Protein AF-A0A6P3HD53-F1 (afdb_monomer)

Mean predicted aligned error: 18.03 Å

Foldseek 3Di:
DDDDPPPVVVVVVVVVVPPDPDDDPDVPVVVVVVVVVVVVVVVVPPDDDDDDDDDDDDDDPPPPPVPPPPVNVVVVVVVVVVVVVVVPDDDDDDDDPVRVVVVVVVVVVVVVCVVVVVWAPQQWDDDPPDIHGDAQKGKDDDPSCVVPDPPPIDIDPGPNGHHD

Nearest PDB structures (foldseek):
  7wl0-assembly2_C  TM=9.526E-01  e=1.539E-10  Homo sapiens

Organism: Bison bison bison (NCBI:txid43346)

Structure (mmCIF, N/CA/C/O backbone):
data_AF-A0A6P3HD53-F1
#
_entry.id   AF-A0A6P3HD53-F1
#
loop_
_atom_site.group_PDB
_atom_site.id
_atom_site.type_symbol
_atom_site.label_atom_id
_atom_site.label_alt_id
_atom_site.label_comp_id
_atom_site.label_asym_id
_atom_site.label_entity_id
_atom_site.label_seq_id
_atom_site.pdbx_PDB_ins_code
_atom_site.Cartn_x
_atom_site.Cartn_y
_atom_site.Cartn_z
_atom_site.occupancy
_atom_site.B_iso_or_equiv
_atom_site.auth_seq_id
_atom_site.auth_comp_id
_atom_site.auth_asym_id
_atom_site.auth_atom_id
_atom_site.pdbx_PDB_model_num
ATOM 1 N N . MET A 1 1 ? 30.238 13.628 35.961 1.00 36.56 1 MET A N 1
ATOM 2 C CA . MET A 1 1 ? 29.763 13.426 34.576 1.00 36.56 1 MET A CA 1
ATOM 3 C C . MET A 1 1 ? 29.303 11.974 34.478 1.00 36.56 1 MET A C 1
ATOM 5 O O . MET A 1 1 ? 30.136 11.098 34.309 1.00 36.56 1 MET A O 1
ATOM 9 N N . ALA A 1 2 ? 28.030 11.692 34.765 1.00 39.22 2 ALA A N 1
ATOM 10 C CA . ALA A 1 2 ? 27.522 10.324 34.897 1.00 39.22 2 ALA A CA 1
ATOM 11 C C . ALA A 1 2 ? 26.128 10.216 34.267 1.00 39.22 2 ALA A C 1
ATOM 13 O O . ALA A 1 2 ? 25.206 10.880 34.726 1.00 39.22 2 ALA A O 1
ATOM 14 N N . ALA A 1 3 ? 26.002 9.394 33.223 1.00 45.78 3 ALA A N 1
ATOM 15 C CA . ALA A 1 3 ? 24.740 8.866 32.699 1.00 45.78 3 ALA A CA 1
ATOM 16 C C . ALA A 1 3 ? 25.056 7.692 31.752 1.00 45.78 3 ALA A C 1
ATOM 18 O O . ALA A 1 3 ? 25.033 7.836 30.535 1.00 45.78 3 ALA A O 1
ATOM 19 N N . ALA A 1 4 ? 25.432 6.538 32.311 1.00 49.00 4 ALA A N 1
ATOM 20 C C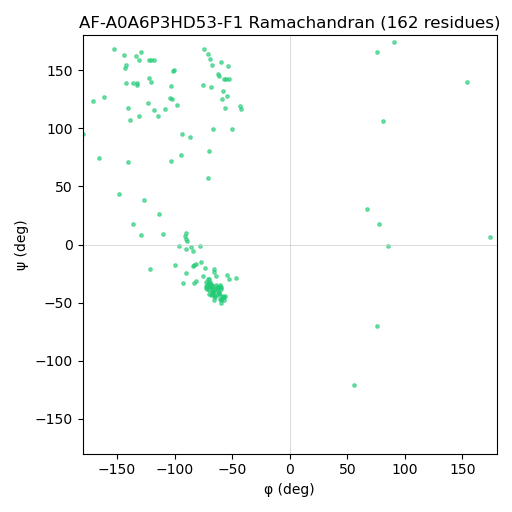A . ALA A 1 4 ? 25.711 5.324 31.533 1.00 49.00 4 ALA A CA 1
ATOM 21 C C . ALA A 1 4 ? 25.102 4.045 32.144 1.00 49.00 4 ALA A C 1
ATOM 23 O O . ALA A 1 4 ? 25.519 2.951 31.783 1.00 49.00 4 ALA A O 1
ATOM 24 N N . SER A 1 5 ? 24.122 4.145 33.056 1.00 48.72 5 SER A N 1
ATOM 25 C CA . SER A 1 5 ? 23.564 2.967 33.755 1.00 48.72 5 SER A CA 1
ATOM 26 C C . SER A 1 5 ? 22.123 2.587 33.377 1.00 48.72 5 SER A C 1
ATOM 28 O O . SER A 1 5 ? 21.543 1.741 34.044 1.00 48.72 5 SER A O 1
ATOM 30 N N . GLY A 1 6 ? 21.521 3.191 32.343 1.00 50.62 6 GLY A N 1
ATOM 31 C CA . GLY A 1 6 ? 20.103 2.958 32.000 1.00 50.62 6 GLY A CA 1
ATOM 32 C C . GLY A 1 6 ? 19.835 1.975 30.850 1.00 50.62 6 GLY A C 1
ATOM 33 O O . GLY A 1 6 ? 18.718 1.493 30.701 1.00 50.62 6 GLY A O 1
ATOM 34 N N . TYR A 1 7 ? 20.830 1.675 30.008 1.00 51.19 7 TYR A N 1
ATOM 35 C CA . TYR A 1 7 ? 20.594 0.919 28.765 1.00 51.19 7 TYR A CA 1
ATOM 36 C C . TYR A 1 7 ? 20.713 -0.605 28.933 1.00 51.19 7 TYR A C 1
ATOM 38 O O . TYR A 1 7 ? 20.123 -1.371 28.172 1.00 51.19 7 TYR A O 1
ATOM 46 N N . THR A 1 8 ? 21.457 -1.068 29.939 1.00 56.09 8 THR A N 1
ATOM 47 C CA . THR A 1 8 ? 21.619 -2.500 30.238 1.00 56.09 8 THR A CA 1
ATOM 48 C C . THR A 1 8 ? 20.323 -3.123 30.756 1.00 56.09 8 THR A C 1
ATOM 50 O O . THR A 1 8 ? 19.980 -4.230 30.350 1.00 56.09 8 THR A O 1
ATOM 53 N N . ASP A 1 9 ? 19.559 -2.375 31.550 1.00 64.44 9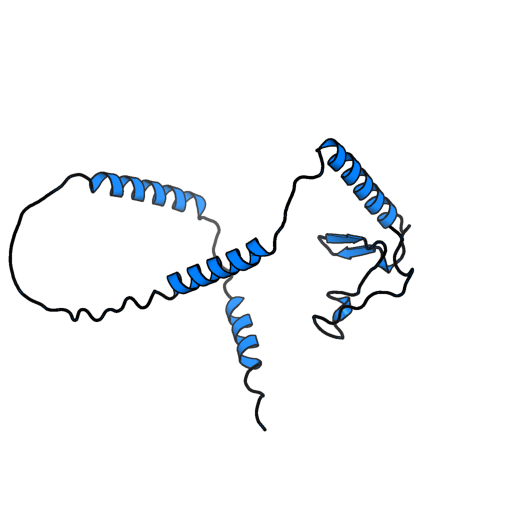 ASP A N 1
ATOM 54 C CA . ASP A 1 9 ? 18.327 -2.836 32.199 1.00 64.44 9 ASP A CA 1
ATOM 55 C C . ASP A 1 9 ? 17.198 -3.110 31.182 1.00 64.44 9 ASP A C 1
ATOM 57 O O . ASP A 1 9 ? 16.527 -4.142 31.207 1.00 64.44 9 ASP A O 1
ATOM 61 N N . LEU A 1 10 ? 17.072 -2.255 30.159 1.00 62.03 10 LEU A N 1
ATOM 62 C CA . LEU A 1 10 ? 16.118 -2.459 29.059 1.00 62.03 10 LEU A CA 1
ATOM 63 C C . LEU A 1 10 ? 16.429 -3.713 28.229 1.00 62.03 10 LEU A C 1
ATOM 65 O O . LEU A 1 10 ? 15.515 -4.401 27.767 1.00 62.03 10 LEU A O 1
ATOM 69 N N . ARG A 1 11 ? 17.716 -4.036 28.048 1.00 67.69 11 ARG A N 1
ATOM 70 C CA . ARG A 1 11 ? 18.146 -5.221 27.294 1.00 67.69 11 ARG A CA 1
ATOM 71 C C . ARG A 1 11 ? 17.874 -6.514 28.060 1.00 67.69 11 ARG A C 1
ATOM 73 O O . ARG A 1 11 ? 17.492 -7.508 27.441 1.00 67.69 11 ARG A O 1
ATOM 80 N N . GLU A 1 12 ? 18.060 -6.511 2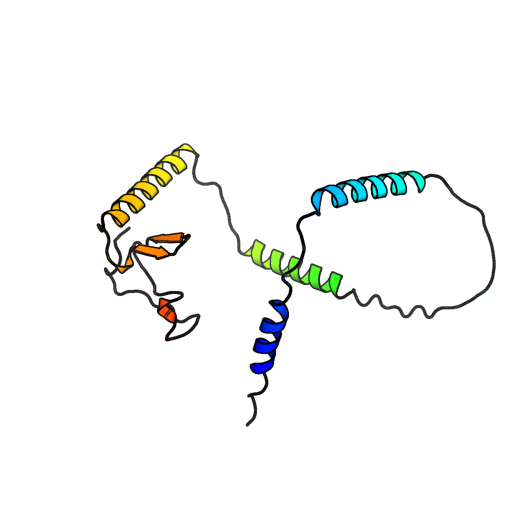9.377 1.00 60.44 12 GLU A N 1
ATOM 81 C CA . GLU A 1 12 ? 17.739 -7.665 30.224 1.00 60.44 12 GLU A CA 1
ATOM 82 C C . GLU A 1 12 ? 16.228 -7.878 30.343 1.00 60.44 12 GLU A C 1
ATOM 84 O O . GLU A 1 12 ? 15.757 -9.010 30.210 1.00 60.44 12 GLU A O 1
ATOM 89 N N . LYS A 1 13 ? 15.456 -6.791 30.451 1.00 67.31 13 LYS A N 1
ATOM 90 C CA . LYS A 1 13 ? 13.990 -6.832 30.487 1.00 67.31 13 LYS A CA 1
ATOM 91 C C . LYS A 1 13 ? 13.371 -7.395 29.203 1.00 67.31 13 LYS A C 1
ATOM 93 O O . LYS A 1 13 ? 12.408 -8.149 29.276 1.00 67.31 13 LYS A O 1
ATOM 98 N N . LEU A 1 14 ? 13.943 -7.111 28.028 1.00 63.44 14 LEU A N 1
ATOM 99 C CA . LEU A 1 14 ? 13.480 -7.726 26.775 1.00 63.44 14 LEU A CA 1
ATOM 100 C C . LEU A 1 14 ? 13.797 -9.228 26.693 1.00 63.44 14 LEU A C 1
ATOM 102 O O . LEU A 1 14 ? 13.025 -9.990 26.116 1.00 63.44 14 LEU A O 1
ATOM 106 N N . LYS A 1 15 ? 14.926 -9.663 27.266 1.00 65.06 15 LYS A N 1
ATOM 107 C CA . LYS A 1 15 ? 15.348 -11.072 27.269 1.00 65.06 15 LYS A CA 1
ATOM 108 C C . LYS A 1 15 ? 14.511 -11.941 28.206 1.00 65.06 15 LYS A C 1
ATOM 110 O O . LYS A 1 15 ? 14.302 -13.113 27.909 1.00 65.06 15 LYS A O 1
ATOM 115 N N . SER A 1 16 ? 14.028 -11.392 29.321 1.00 60.75 16 SER A N 1
ATOM 116 C CA . SER A 1 16 ? 13.179 -12.137 30.262 1.00 60.75 16 SER A CA 1
ATOM 117 C C . SER A 1 16 ? 11.755 -12.357 29.738 1.00 60.75 16 SER A C 1
ATOM 119 O O . SER A 1 16 ? 11.080 -13.287 30.174 1.00 60.75 16 SER A O 1
ATOM 121 N N . MET A 1 17 ? 11.311 -11.557 28.763 1.00 55.78 17 MET A N 1
ATOM 122 C CA . MET A 1 17 ? 9.974 -11.661 28.171 1.00 55.78 17 MET A CA 1
ATOM 123 C C . MET A 1 17 ? 9.851 -12.720 27.067 1.00 55.78 17 MET A C 1
ATOM 125 O O . MET A 1 17 ? 8.735 -13.122 26.751 1.00 55.78 17 MET A O 1
ATOM 129 N N . THR A 1 18 ? 10.956 -13.199 26.487 1.00 55.41 18 THR A N 1
ATOM 130 C CA . THR A 1 18 ? 10.927 -14.150 25.359 1.00 55.41 18 THR A CA 1
ATOM 131 C C . THR A 1 18 ? 11.082 -15.616 25.762 1.00 55.41 18 THR A C 1
ATOM 133 O O . THR A 1 18 ? 10.998 -16.486 24.903 1.00 55.41 18 THR A O 1
ATOM 136 N N . SER A 1 19 ? 11.259 -15.928 27.050 1.00 49.16 19 SER A N 1
ATOM 137 C CA . SER A 1 19 ? 11.347 -17.314 27.530 1.00 49.16 19 SER A CA 1
ATOM 138 C C . SER A 1 19 ? 10.043 -17.742 28.199 1.00 49.16 19 SER A C 1
ATOM 140 O O . SER A 1 19 ? 9.942 -17.844 29.422 1.00 49.16 19 SER A O 1
ATOM 142 N N . ARG A 1 20 ? 8.994 -17.943 27.397 1.00 49.34 20 ARG A N 1
ATOM 143 C CA . ARG A 1 20 ? 7.761 -18.588 27.871 1.00 49.34 20 ARG A CA 1
ATOM 144 C C . ARG A 1 20 ? 7.063 -19.399 26.778 1.00 49.34 20 ARG A C 1
ATOM 146 O O . ARG A 1 20 ? 5.843 -19.394 26.668 1.00 49.34 20 ARG A O 1
ATOM 153 N N . ASP A 1 21 ? 7.852 -20.156 26.022 1.00 43.16 21 ASP A N 1
ATOM 154 C CA . ASP A 1 21 ? 7.348 -21.177 25.107 1.00 43.16 21 ASP A CA 1
ATOM 155 C C . ASP A 1 21 ? 7.167 -22.506 25.848 1.00 43.16 21 ASP A C 1
ATOM 157 O O . ASP A 1 21 ? 8.100 -23.292 25.995 1.00 43.16 21 ASP A O 1
ATOM 161 N N . ASN A 1 22 ? 5.956 -22.731 26.367 1.00 46.75 22 ASN A N 1
ATOM 162 C CA . ASN A 1 22 ? 5.284 -24.036 26.353 1.00 46.75 22 ASN A CA 1
ATOM 163 C C . ASN A 1 22 ? 3.908 -23.927 27.021 1.00 46.75 22 ASN A C 1
ATOM 165 O O . ASN A 1 22 ? 3.782 -24.092 28.232 1.00 46.75 22 ASN A O 1
ATOM 169 N N . TYR A 1 23 ? 2.855 -23.719 26.227 1.00 38.62 23 TYR A N 1
ATOM 170 C CA . TYR A 1 23 ? 1.504 -24.116 26.624 1.00 38.62 23 TYR A CA 1
ATOM 171 C C . TYR A 1 23 ? 0.842 -24.899 25.489 1.00 38.62 23 TYR A C 1
ATOM 173 O O . TYR A 1 23 ? 0.562 -24.386 24.408 1.00 38.62 23 TYR A O 1
ATOM 181 N N . LYS A 1 24 ? 0.670 -26.195 25.765 1.00 38.56 24 LYS A N 1
ATOM 182 C CA . LYS A 1 24 ? 0.044 -27.220 24.928 1.00 38.56 24 LYS A CA 1
ATOM 183 C C . LYS A 1 24 ? -1.392 -26.841 24.547 1.00 38.56 24 LYS A C 1
ATOM 185 O O . LYS A 1 24 ? -2.157 -26.338 25.367 1.00 38.56 24 LYS A O 1
ATOM 190 N N . ALA A 1 25 ? -1.754 -27.180 23.313 1.00 41.28 25 ALA A N 1
ATOM 191 C CA . ALA A 1 25 ? -3.102 -27.121 22.765 1.00 41.28 25 ALA A CA 1
ATOM 192 C C . ALA A 1 25 ? -4.088 -27.987 23.578 1.00 41.28 25 ALA A C 1
ATOM 194 O O . ALA A 1 25 ? -3.858 -29.181 23.752 1.00 41.28 25 ALA A O 1
ATOM 195 N N . GLY A 1 26 ? -5.184 -27.386 24.056 1.00 52.06 26 GLY A N 1
ATOM 196 C CA . GLY A 1 26 ? -6.272 -28.108 24.738 1.00 52.06 26 GLY A CA 1
ATOM 197 C C . GLY A 1 26 ? -7.392 -27.253 25.358 1.00 52.06 26 GLY A C 1
ATOM 198 O O . GLY A 1 26 ? -8.253 -27.784 26.046 1.00 52.06 26 GLY A O 1
ATOM 199 N N . SER A 1 27 ? -7.422 -25.931 25.153 1.00 53.28 27 SER A N 1
ATOM 200 C CA . SER A 1 27 ? -8.220 -25.016 25.994 1.00 53.28 27 SER A CA 1
ATOM 201 C C . SER A 1 27 ? -9.668 -24.751 25.556 1.00 53.28 27 SER A C 1
ATOM 203 O O . SER A 1 27 ? -10.352 -23.963 26.208 1.00 53.28 27 SER A O 1
ATOM 205 N N . ARG A 1 28 ? -10.179 -25.380 24.487 1.00 50.47 28 ARG A N 1
ATOM 206 C CA . ARG A 1 28 ? -11.543 -25.087 23.997 1.00 50.47 28 ARG A CA 1
ATOM 207 C C . ARG A 1 28 ? -12.659 -25.844 24.727 1.00 50.47 28 ARG A C 1
ATOM 209 O O . ARG A 1 28 ? -13.712 -25.257 24.941 1.00 50.47 28 ARG A O 1
ATOM 216 N N . GLU A 1 29 ? -12.432 -27.076 25.181 1.00 44.44 29 GLU A N 1
ATOM 217 C CA . GLU A 1 29 ? -13.453 -27.843 25.926 1.00 44.44 29 GLU A CA 1
ATOM 218 C C . GLU A 1 29 ? -13.521 -27.457 27.414 1.00 44.44 29 GLU A C 1
ATOM 220 O O . GLU A 1 29 ? -14.604 -27.419 27.996 1.00 44.44 29 GLU A O 1
ATOM 225 N N . ALA A 1 30 ? -12.397 -27.053 28.015 1.00 50.66 30 ALA A N 1
ATOM 226 C CA . ALA A 1 30 ? -12.353 -26.602 29.410 1.00 50.66 30 ALA A CA 1
ATOM 227 C C . ALA A 1 30 ? -13.074 -25.256 29.633 1.00 50.66 30 ALA A C 1
ATOM 229 O O . ALA A 1 30 ? -13.685 -25.040 30.680 1.00 50.66 30 ALA A O 1
ATOM 230 N N . ALA A 1 31 ? -13.053 -24.363 28.637 1.00 47.44 31 ALA A N 1
ATOM 231 C CA . ALA A 1 31 ? -13.713 -23.060 28.717 1.00 47.44 31 ALA A CA 1
ATOM 232 C C . ALA A 1 31 ? -15.251 -23.171 28.699 1.00 47.44 31 ALA A C 1
ATOM 234 O O . ALA A 1 31 ? -15.934 -22.409 29.384 1.00 47.44 31 ALA A O 1
ATOM 235 N N . ALA A 1 32 ? -15.801 -24.146 27.966 1.00 45.88 32 ALA A N 1
ATOM 236 C CA . ALA A 1 32 ? -17.245 -24.368 27.886 1.00 45.88 32 ALA A CA 1
ATOM 237 C C . ALA A 1 32 ? -17.820 -24.967 29.185 1.00 45.88 32 ALA A C 1
ATOM 239 O O . ALA A 1 32 ? -18.891 -24.559 29.634 1.00 45.88 32 ALA A O 1
ATOM 240 N N . ALA A 1 33 ? -17.083 -25.875 29.836 1.00 47.78 33 ALA A N 1
ATOM 241 C CA . ALA A 1 33 ? -17.487 -26.465 31.114 1.00 47.78 33 ALA A CA 1
ATOM 242 C C . ALA A 1 33 ? -17.466 -25.445 32.271 1.00 47.78 33 ALA A C 1
ATOM 244 O O . ALA A 1 33 ? -18.349 -25.456 33.129 1.00 47.78 33 ALA A O 1
ATOM 245 N N . ALA A 1 34 ? -16.502 -24.518 32.264 1.00 50.12 34 ALA A N 1
ATOM 246 C CA . ALA A 1 34 ? -16.412 -23.455 33.263 1.00 50.12 34 ALA A CA 1
ATOM 247 C C . ALA A 1 34 ? -17.579 -22.454 33.163 1.00 50.12 34 ALA A C 1
ATOM 249 O O . ALA A 1 34 ? -18.125 -22.041 34.184 1.00 50.12 34 ALA A O 1
ATOM 250 N N . ALA A 1 35 ? -18.022 -22.115 31.948 1.00 49.50 35 ALA A N 1
ATOM 251 C CA . ALA A 1 35 ? -19.146 -21.201 31.740 1.00 49.50 35 ALA A CA 1
ATOM 252 C C . ALA A 1 35 ? -20.490 -21.782 32.229 1.00 49.50 35 ALA A C 1
ATOM 254 O O . ALA A 1 35 ? -21.304 -21.062 32.808 1.00 49.50 35 ALA A O 1
ATOM 255 N N . ALA A 1 36 ? -20.703 -23.093 32.064 1.00 48.22 36 ALA A N 1
ATOM 256 C CA . ALA A 1 36 ? -21.912 -23.771 32.536 1.00 48.22 36 ALA A CA 1
ATOM 257 C C . ALA A 1 36 ? -21.992 -23.845 34.075 1.00 48.22 36 ALA A C 1
ATOM 259 O O . ALA A 1 36 ? -23.069 -23.685 34.650 1.00 48.22 36 ALA A O 1
ATOM 260 N N . ALA A 1 37 ? -20.853 -24.023 34.752 1.00 48.78 37 ALA A N 1
ATOM 261 C CA . ALA A 1 37 ? -20.791 -24.058 36.214 1.00 48.78 37 ALA A CA 1
ATOM 262 C C . ALA A 1 37 ? -21.074 -22.684 36.853 1.00 48.78 37 ALA A C 1
ATOM 264 O O . ALA A 1 37 ? -21.742 -22.602 37.884 1.00 48.78 37 ALA A O 1
ATOM 265 N N . VAL A 1 38 ? -20.628 -21.598 36.212 1.00 50.38 38 VAL A N 1
ATOM 266 C CA . VAL A 1 38 ? -20.865 -20.222 36.685 1.00 50.38 38 VAL A CA 1
ATOM 267 C C . VAL A 1 38 ? -22.343 -19.829 36.549 1.00 50.38 38 VAL A C 1
ATOM 269 O O . VAL A 1 38 ? -22.888 -19.178 37.439 1.00 50.38 38 VAL A O 1
ATOM 272 N N . ALA A 1 39 ? -23.028 -20.291 35.498 1.00 46.78 39 ALA A N 1
ATOM 273 C CA . ALA A 1 39 ? -24.461 -20.050 35.317 1.00 46.78 39 ALA A CA 1
ATOM 274 C C . ALA A 1 39 ? -25.331 -20.784 36.361 1.00 46.78 39 ALA A C 1
ATOM 276 O O . ALA A 1 39 ? -26.330 -20.236 36.827 1.00 46.78 39 ALA A O 1
ATOM 277 N N . ALA A 1 40 ? -24.935 -21.992 36.777 1.00 44.62 40 ALA A N 1
ATOM 278 C CA . ALA A 1 40 ? -25.660 -22.765 37.7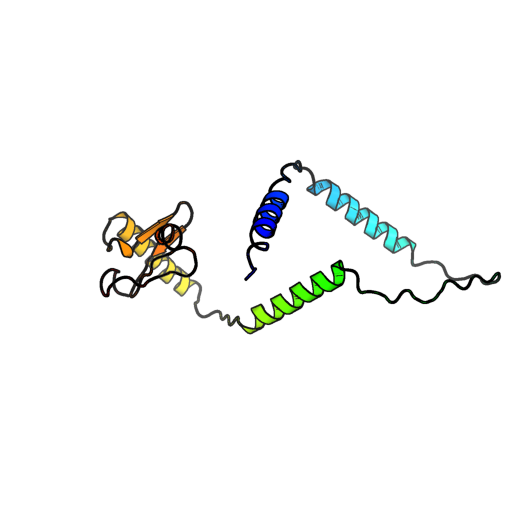88 1.00 44.62 40 ALA A CA 1
ATOM 279 C C . ALA A 1 40 ? -25.508 -22.186 39.209 1.00 44.62 40 ALA A C 1
ATOM 281 O O . ALA A 1 40 ? -26.462 -22.193 39.986 1.00 44.62 40 ALA A O 1
ATOM 282 N N . ALA A 1 41 ? -24.336 -21.633 39.540 1.00 45.75 41 ALA A N 1
ATOM 283 C CA . ALA A 1 41 ? -24.084 -21.013 40.842 1.00 45.75 41 ALA A CA 1
ATOM 284 C C . ALA A 1 41 ? -24.841 -19.683 41.028 1.00 45.75 41 ALA A C 1
ATOM 286 O O . ALA A 1 41 ? -25.295 -19.379 42.130 1.00 45.75 41 ALA A O 1
ATOM 287 N N . ALA A 1 42 ? -25.041 -18.920 39.948 1.00 41.28 42 ALA A N 1
ATOM 288 C CA . ALA A 1 42 ? -25.785 -17.661 39.985 1.00 41.28 42 ALA A CA 1
ATOM 289 C C . ALA A 1 42 ? -27.297 -17.856 40.225 1.00 41.28 42 ALA A C 1
ATOM 291 O O . ALA A 1 42 ? -27.933 -17.010 40.848 1.00 41.28 42 ALA A O 1
ATOM 292 N N . ALA A 1 43 ? -27.871 -18.985 39.791 1.00 41.75 43 ALA A N 1
ATOM 293 C CA . ALA A 1 43 ? -29.295 -19.279 39.973 1.00 41.75 43 ALA A CA 1
ATOM 294 C C . ALA A 1 43 ? -29.659 -19.696 41.413 1.00 41.75 43 ALA A C 1
ATOM 296 O O . ALA A 1 43 ? -30.782 -19.464 41.855 1.00 41.75 43 ALA A O 1
ATOM 297 N N . ALA A 1 44 ? -28.717 -20.274 42.167 1.00 43.38 44 ALA A N 1
ATOM 298 C CA . ALA A 1 44 ? -28.955 -20.732 43.540 1.00 43.38 44 ALA A CA 1
ATOM 299 C C . ALA A 1 44 ? -28.882 -19.606 44.593 1.00 43.38 44 ALA A C 1
ATOM 301 O O . ALA A 1 44 ? -29.378 -19.772 45.705 1.00 43.38 44 ALA A O 1
ATOM 302 N N . ALA A 1 45 ? -28.298 -18.453 44.252 1.00 39.94 45 ALA A N 1
ATOM 303 C CA . ALA A 1 45 ? -28.095 -17.336 45.179 1.00 39.94 45 ALA A CA 1
ATOM 304 C C . ALA A 1 45 ? -29.314 -16.397 45.323 1.00 39.94 45 ALA A C 1
ATOM 306 O O . ALA A 1 45 ? -29.295 -15.502 46.162 1.00 39.94 45 ALA A O 1
ATOM 307 N N . ALA A 1 46 ? -30.380 -16.588 44.536 1.00 38.72 46 ALA A N 1
ATOM 308 C CA . ALA A 1 46 ? -31.530 -15.676 44.484 1.00 38.72 46 ALA A CA 1
ATOM 309 C C . ALA A 1 46 ? -32.679 -16.005 45.466 1.00 38.72 46 ALA A C 1
ATOM 311 O O . ALA A 1 46 ? -33.738 -15.385 45.386 1.00 38.72 46 ALA A O 1
ATOM 312 N N . ALA A 1 47 ? -32.511 -16.964 46.384 1.00 40.84 47 ALA A N 1
ATOM 313 C CA . ALA A 1 47 ? -33.584 -17.392 47.285 1.00 40.84 47 ALA A CA 1
ATOM 314 C C . ALA A 1 47 ? -33.101 -17.667 48.721 1.00 40.84 47 ALA A C 1
ATOM 316 O O . ALA A 1 47 ? -33.070 -18.820 49.140 1.00 40.84 47 ALA A O 1
ATOM 317 N N . ALA A 1 48 ? -32.747 -16.623 49.481 1.00 35.16 48 ALA A N 1
ATOM 318 C CA . ALA A 1 48 ? -32.828 -16.633 50.951 1.00 35.16 48 ALA A CA 1
ATOM 319 C C . ALA A 1 48 ? -32.571 -15.240 51.564 1.00 35.16 48 ALA A C 1
ATOM 321 O O . ALA A 1 48 ? -31.499 -14.671 51.399 1.00 35.16 48 ALA A O 1
ATOM 322 N N . GLU A 1 49 ? -33.526 -14.754 52.354 1.00 38.22 49 GLU A N 1
ATOM 323 C CA . GLU A 1 49 ? -33.404 -13.694 53.370 1.00 38.22 49 GLU A CA 1
ATOM 324 C C . GLU A 1 49 ? -34.338 -14.070 54.548 1.00 38.22 49 GLU A C 1
ATOM 326 O O . GLU A 1 49 ? -35.292 -14.821 54.326 1.00 38.22 49 GLU A O 1
ATOM 331 N N . PRO A 1 50 ? -34.213 -13.494 55.762 1.00 50.62 50 PRO A N 1
ATOM 332 C CA . PRO A 1 50 ? -33.017 -13.325 56.593 1.00 50.62 50 PRO A CA 1
ATOM 333 C C . PRO A 1 50 ? -33.275 -13.833 58.043 1.00 50.62 50 PRO A C 1
ATOM 335 O O . PRO A 1 50 ? -34.418 -14.006 58.464 1.00 50.62 50 PRO A O 1
ATOM 338 N N . TYR A 1 51 ? -32.241 -14.037 58.869 1.00 30.88 51 TYR A N 1
ATOM 339 C CA . TYR A 1 51 ? -32.434 -14.165 60.326 1.00 30.88 51 TYR A CA 1
ATOM 340 C C . TYR A 1 51 ? -31.298 -13.495 61.107 1.00 30.88 51 TYR A C 1
ATOM 342 O O . TYR A 1 51 ? -30.134 -13.556 60.717 1.00 30.88 51 TYR A O 1
ATOM 350 N N . ALA A 1 52 ? -31.666 -12.805 62.187 1.00 32.84 52 ALA A N 1
ATOM 351 C CA . ALA A 1 52 ? -30.882 -11.767 62.847 1.00 32.84 52 ALA A CA 1
ATOM 352 C C . ALA A 1 52 ? -30.144 -12.207 64.133 1.00 32.84 52 ALA A C 1
ATOM 354 O O . ALA A 1 52 ? -30.689 -12.964 64.932 1.00 32.84 52 ALA A O 1
ATOM 355 N N . ALA A 1 53 ? -28.996 -11.534 64.352 1.00 35.91 53 ALA A N 1
ATOM 356 C CA . ALA A 1 53 ? -28.384 -11.058 65.616 1.00 35.91 53 ALA A CA 1
ATOM 357 C C . ALA A 1 53 ? -27.682 -12.063 66.574 1.00 35.91 53 ALA A C 1
ATOM 359 O O . ALA A 1 53 ? -27.966 -13.254 66.544 1.00 35.91 53 ALA A O 1
ATOM 360 N N . PRO A 1 54 ? -26.882 -11.593 67.567 1.00 45.91 54 PRO A N 1
ATOM 361 C CA . PRO A 1 54 ? -25.825 -10.561 67.550 1.00 45.91 54 PRO A CA 1
ATOM 362 C C . PRO A 1 54 ? -24.533 -11.017 68.289 1.00 45.91 54 PRO A C 1
ATOM 364 O O . PRO A 1 54 ? -24.584 -11.875 69.166 1.00 45.91 54 PRO A O 1
ATOM 367 N N . GLY A 1 55 ? -23.380 -10.370 68.062 1.00 33.44 55 GLY A N 1
ATOM 368 C CA . GLY A 1 55 ? -22.302 -10.411 69.066 1.00 33.44 55 GLY A CA 1
ATOM 369 C C . GLY A 1 55 ? -20.857 -10.226 68.595 1.00 33.44 55 GLY A C 1
ATOM 370 O O . GLY A 1 55 ? -20.411 -10.827 67.631 1.00 33.44 55 GLY A O 1
ATOM 371 N N . ALA A 1 56 ? -20.124 -9.474 69.421 1.00 38.53 56 ALA A N 1
ATOM 372 C CA . ALA A 1 56 ? -18.668 -9.415 69.572 1.00 38.53 56 ALA A CA 1
ATOM 373 C C . ALA A 1 56 ? -17.847 -8.575 68.570 1.00 38.53 56 ALA A C 1
ATOM 375 O O . ALA A 1 56 ? -17.537 -8.945 67.442 1.00 38.53 56 ALA A O 1
ATOM 376 N N . LYS A 1 57 ? -17.402 -7.432 69.105 1.00 47.22 57 LYS A N 1
ATOM 377 C CA . LYS A 1 57 ? -16.459 -6.467 68.546 1.00 47.22 57 LYS A CA 1
ATOM 378 C C . LYS A 1 57 ? -15.130 -7.115 68.144 1.00 47.22 57 LYS A C 1
ATOM 380 O O . LYS A 1 57 ? -14.435 -7.652 69.000 1.00 47.22 57 LYS A O 1
ATOM 385 N N . ARG A 1 58 ? -14.701 -6.878 66.906 1.00 43.25 58 ARG A N 1
ATOM 386 C CA . ARG A 1 58 ? -13.297 -6.604 66.564 1.00 43.25 58 ARG A CA 1
ATOM 387 C C . ARG A 1 58 ? -13.293 -5.483 65.530 1.00 43.25 58 ARG A C 1
ATOM 389 O O . ARG A 1 58 ? -13.712 -5.690 64.399 1.00 43.25 58 ARG A O 1
ATOM 396 N N . LYS A 1 59 ? -12.883 -4.284 65.956 1.00 46.75 59 LYS A N 1
ATOM 397 C CA . LYS A 1 59 ? -12.550 -3.187 65.045 1.00 46.75 59 LYS A CA 1
ATOM 398 C C . LYS A 1 59 ? -11.298 -3.621 64.284 1.00 46.75 59 LYS A C 1
ATOM 400 O O . LYS A 1 59 ? -10.207 -3.575 64.845 1.00 46.75 59 LYS A O 1
ATOM 405 N N . TYR A 1 60 ? -11.472 -4.115 63.065 1.00 39.41 60 TYR A N 1
ATOM 406 C CA . TYR A 1 60 ? -10.394 -4.071 62.088 1.00 39.41 60 TYR A CA 1
ATOM 407 C C . TYR A 1 60 ? -10.186 -2.592 61.732 1.00 39.41 60 TYR A C 1
ATOM 409 O O . TYR A 1 60 ? -11.185 -1.881 61.611 1.00 39.41 60 TYR A O 1
ATOM 417 N N . PRO A 1 61 ? -8.943 -2.094 61.651 1.00 43.59 61 PRO A N 1
ATOM 418 C CA . PRO A 1 61 ? -8.687 -0.749 61.155 1.00 43.59 61 PRO A CA 1
ATOM 419 C C . PRO A 1 61 ? -9.296 -0.610 59.755 1.00 43.59 61 PRO A C 1
ATOM 421 O O . PRO A 1 61 ? -8.908 -1.334 58.840 1.00 43.59 61 PRO A O 1
ATOM 424 N N . GLU A 1 62 ? -10.269 0.289 59.608 1.00 44.88 62 GLU A N 1
ATOM 425 C CA . GLU A 1 62 ? -10.768 0.807 58.327 1.00 44.88 62 GLU A CA 1
ATOM 426 C C . GLU A 1 62 ? -9.702 1.722 57.695 1.00 44.88 62 GLU A C 1
ATOM 428 O O . GLU A 1 62 ? -9.946 2.893 57.453 1.00 44.88 62 GLU A O 1
ATOM 433 N N . ASP A 1 63 ? -8.501 1.189 57.467 1.00 47.62 63 ASP A N 1
ATOM 434 C CA . ASP A 1 63 ? -7.405 1.858 56.750 1.00 47.62 63 ASP A CA 1
ATOM 435 C C . ASP A 1 63 ? -6.913 0.962 55.604 1.00 47.62 63 ASP A C 1
ATOM 437 O O . ASP A 1 63 ? -5.725 0.825 55.329 1.00 47.62 63 ASP A O 1
ATOM 441 N N . SER A 1 64 ? -7.843 0.287 54.931 1.00 48.91 64 SER A N 1
ATOM 442 C CA . SER A 1 64 ? -7.607 -0.151 53.558 1.00 48.91 64 SER A CA 1
ATOM 443 C C . SER A 1 64 ? -8.193 0.921 52.660 1.00 48.91 64 SER A C 1
ATOM 445 O O . SER A 1 64 ? -9.297 0.776 52.138 1.00 48.91 64 SER A O 1
ATOM 447 N N . ASP A 1 65 ? -7.454 2.027 52.547 1.00 54.56 65 ASP A N 1
ATOM 448 C CA . ASP A 1 65 ? -7.487 2.834 51.334 1.00 54.56 65 ASP A CA 1
ATOM 449 C C . ASP A 1 65 ? -7.446 1.837 50.168 1.00 54.56 65 ASP A C 1
ATOM 451 O O . ASP A 1 65 ? -6.535 0.997 50.138 1.00 54.56 65 ASP A O 1
ATOM 455 N N . PRO A 1 66 ? -8.460 1.787 49.288 1.00 55.34 66 PRO A N 1
ATOM 456 C CA . PRO A 1 66 ? -8.360 0.975 48.102 1.00 55.34 66 PRO A CA 1
ATOM 457 C C . PRO A 1 66 ? -7.336 1.680 47.218 1.00 55.34 66 PRO A C 1
ATOM 459 O O . PRO A 1 66 ? -7.704 2.402 46.292 1.00 55.34 66 PRO A O 1
ATOM 462 N N . GLU A 1 67 ? -6.046 1.467 47.509 1.00 56.53 67 GLU A N 1
ATOM 463 C CA . GLU A 1 67 ? -4.996 1.562 46.512 1.00 56.53 67 GLU A CA 1
ATOM 464 C C . GLU A 1 67 ? -5.497 0.707 45.364 1.00 56.53 67 GLU A C 1
ATOM 466 O O . GLU A 1 67 ? -5.547 -0.526 45.420 1.00 56.53 67 GLU A O 1
ATOM 471 N N . ARG A 1 68 ? -6.043 1.417 44.384 1.00 60.03 68 ARG A N 1
ATOM 472 C CA . ARG A 1 68 ? -6.582 0.884 43.158 1.00 60.03 68 ARG A CA 1
ATOM 473 C C . ARG A 1 68 ? -5.608 -0.177 42.684 1.00 60.03 68 ARG A C 1
ATOM 475 O O . ARG A 1 68 ? -4.454 0.146 42.431 1.00 60.03 68 ARG A O 1
ATOM 482 N N . SER A 1 69 ? -6.054 -1.431 42.630 1.00 72.88 69 SER A N 1
ATOM 483 C CA . SER A 1 69 ? -5.136 -2.530 42.331 1.00 72.88 69 SER A CA 1
ATOM 484 C C . SER A 1 69 ? -4.364 -2.232 41.041 1.00 72.88 69 SER A C 1
ATOM 486 O O . SER A 1 69 ? -4.951 -1.701 40.095 1.00 72.88 69 SER A O 1
ATOM 488 N N . ASP A 1 70 ? -3.081 -2.601 40.968 1.00 78.62 70 ASP A N 1
ATOM 489 C CA . ASP A 1 70 ? -2.222 -2.388 39.785 1.00 78.62 70 ASP A CA 1
ATOM 490 C C . ASP A 1 70 ? -2.902 -2.811 38.465 1.00 78.62 70 ASP A C 1
ATOM 492 O O . ASP A 1 70 ? -2.647 -2.272 37.385 1.00 78.62 70 ASP A O 1
ATOM 496 N N . PHE A 1 71 ? -3.806 -3.794 38.545 1.00 80.38 71 PHE A N 1
ATOM 497 C CA . PHE A 1 71 ? -4.637 -4.237 37.434 1.00 80.38 71 PHE A CA 1
ATOM 498 C C . PHE A 1 71 ? -5.637 -3.170 36.964 1.00 80.38 71 PHE A C 1
ATOM 500 O O . PHE A 1 71 ? -5.743 -2.919 35.765 1.00 80.38 71 PHE A O 1
ATOM 507 N N . GLU A 1 72 ? -6.369 -2.534 37.877 1.00 84.25 72 GLU A N 1
ATOM 508 C CA . GLU A 1 72 ? -7.332 -1.479 37.552 1.00 84.25 72 GLU A CA 1
ATOM 509 C C . GLU A 1 72 ? -6.652 -0.215 37.017 1.00 84.25 72 GLU A C 1
ATOM 511 O O . GLU A 1 72 ? -7.198 0.438 36.125 1.00 84.25 72 GLU A O 1
ATOM 516 N N . GLU A 1 73 ? -5.462 0.124 37.517 1.00 85.31 73 GLU A N 1
ATOM 517 C CA . GLU A 1 73 ? -4.667 1.237 36.990 1.00 85.31 73 GLU A CA 1
ATOM 518 C C . GLU A 1 73 ? -4.152 0.939 35.570 1.00 85.31 73 GLU A C 1
ATOM 520 O O . GLU A 1 73 ? -4.288 1.767 34.665 1.00 85.31 73 GLU A O 1
ATOM 525 N N . GLN A 1 74 ? -3.668 -0.283 35.318 1.00 90.19 74 GLN A N 1
ATOM 526 C CA . GLN A 1 74 ? -3.254 -0.698 33.976 1.00 90.19 74 GLN A CA 1
ATOM 527 C C . GLN A 1 74 ? -4.422 -0.711 32.973 1.00 90.19 74 GLN A C 1
ATOM 529 O O . GLN A 1 74 ? -4.230 -0.381 31.798 1.00 90.19 74 GLN A O 1
ATOM 534 N N . GLN A 1 75 ? -5.627 -1.104 33.398 1.00 93.44 75 GLN A N 1
ATOM 535 C CA . GLN A 1 75 ? -6.812 -1.058 32.533 1.00 93.44 75 GLN A CA 1
ATOM 536 C C . GLN A 1 75 ? -7.178 0.379 32.168 1.00 93.44 75 GLN A C 1
ATOM 538 O O . GLN A 1 75 ? -7.369 0.670 30.986 1.00 93.44 75 GLN A O 1
ATOM 543 N N . LEU A 1 76 ? -7.178 1.294 33.141 1.00 93.38 76 LEU A N 1
ATOM 544 C CA . LEU A 1 76 ? -7.393 2.708 32.849 1.00 93.38 76 LEU A CA 1
ATOM 545 C C . LEU A 1 76 ? -6.374 3.268 31.869 1.00 93.38 76 LEU A C 1
ATOM 547 O O . LEU A 1 76 ? -6.753 3.978 30.942 1.00 93.38 76 LEU A O 1
ATOM 551 N N . GLN A 1 77 ? -5.090 2.957 32.056 1.00 94.88 77 GLN A N 1
ATOM 552 C CA . GLN A 1 77 ? -4.045 3.447 31.166 1.00 94.88 77 GLN A CA 1
ATOM 553 C C . GLN A 1 77 ? -4.319 3.024 29.717 1.00 94.88 77 GLN A C 1
ATOM 555 O O . GLN A 1 77 ? -4.267 3.854 28.807 1.00 94.88 77 GLN A O 1
ATOM 560 N N . LYS A 1 78 ? -4.697 1.757 29.499 1.00 96.31 78 LYS A N 1
ATOM 561 C CA . LYS A 1 78 ? -5.075 1.249 28.171 1.00 96.31 78 LYS A CA 1
ATOM 562 C C . LYS A 1 78 ? -6.314 1.945 27.614 1.00 96.31 78 LYS A C 1
ATOM 564 O O . LYS A 1 78 ? -6.359 2.231 26.419 1.00 96.31 78 LYS A O 1
ATOM 569 N N . GLU A 1 79 ? -7.314 2.224 28.445 1.00 96.75 79 GLU A N 1
ATOM 570 C CA . GLU A 1 79 ? -8.519 2.945 28.025 1.00 96.75 79 GLU A CA 1
ATOM 571 C C . GLU A 1 79 ? -8.218 4.400 27.644 1.00 96.75 79 GLU A C 1
ATOM 573 O O . GLU A 1 79 ? -8.712 4.894 26.625 1.00 96.75 79 GLU A O 1
ATOM 578 N N . GLU A 1 80 ? -7.365 5.085 28.405 1.00 97.25 80 GLU A N 1
ATOM 579 C CA . GLU A 1 80 ? -6.925 6.443 28.098 1.00 97.25 80 GLU A CA 1
ATOM 580 C C . GLU A 1 80 ? -6.088 6.506 26.822 1.00 97.25 80 GLU A C 1
ATOM 582 O O . GLU A 1 80 ? -6.298 7.394 25.988 1.00 97.25 80 GLU A O 1
ATOM 587 N N . GLU A 1 81 ? -5.160 5.566 26.643 1.00 98.00 81 GLU A N 1
ATOM 588 C CA . GLU A 1 81 ? -4.392 5.414 25.409 1.00 98.00 81 GLU A CA 1
ATOM 589 C C . GLU A 1 81 ? -5.318 5.136 24.228 1.00 98.00 81 GLU A C 1
ATOM 591 O O . GLU A 1 81 ? -5.237 5.824 23.209 1.00 98.00 81 GLU A O 1
ATOM 596 N N . ALA A 1 82 ? -6.273 4.215 24.376 1.00 98.12 82 ALA A N 1
ATOM 597 C CA . ALA A 1 82 ? -7.263 3.929 23.346 1.00 98.12 82 ALA A CA 1
ATOM 598 C C . ALA A 1 82 ? -8.111 5.164 23.011 1.00 98.12 82 ALA A C 1
ATOM 600 O O . ALA A 1 82 ? -8.433 5.382 21.843 1.00 98.12 82 ALA A O 1
ATOM 601 N N . ARG A 1 83 ? -8.453 6.004 23.995 1.00 98.38 83 ARG A N 1
ATOM 602 C CA . ARG A 1 83 ? -9.170 7.266 23.764 1.00 98.38 83 ARG A CA 1
ATOM 603 C C . ARG A 1 83 ? -8.319 8.256 22.970 1.00 98.38 83 ARG A C 1
ATOM 605 O O . ARG A 1 83 ? -8.823 8.846 22.015 1.00 98.38 83 ARG A O 1
ATOM 612 N N . LYS A 1 84 ? -7.037 8.405 23.320 1.00 98.38 84 LYS A N 1
ATOM 613 C CA . LYS A 1 84 ? -6.084 9.242 22.571 1.00 98.38 84 LYS A CA 1
ATOM 614 C C . LYS A 1 84 ? -5.946 8.741 21.131 1.00 98.38 84 LYS A C 1
ATOM 616 O O . LYS A 1 84 ? -6.111 9.530 20.205 1.00 98.38 84 LYS A O 1
ATOM 621 N N . VAL A 1 85 ? -5.775 7.433 20.928 1.00 98.44 85 VAL A N 1
ATOM 622 C CA . VAL A 1 85 ? -5.718 6.812 19.593 1.00 98.44 85 VAL A CA 1
ATOM 623 C C . VAL A 1 85 ? -7.007 7.064 18.806 1.00 98.44 85 VAL A C 1
ATOM 625 O O . VAL A 1 85 ? -6.949 7.561 17.685 1.00 98.44 85 VAL A O 1
ATOM 628 N N . LYS A 1 86 ? -8.180 6.802 19.396 1.00 98.44 86 LYS A N 1
ATOM 629 C CA . LYS A 1 86 ? -9.484 7.010 18.741 1.00 98.44 86 LYS A CA 1
ATOM 630 C C . LYS A 1 86 ? -9.721 8.469 18.354 1.00 98.44 86 LYS A C 1
ATOM 632 O O . LYS A 1 86 ? -10.310 8.712 17.308 1.00 98.44 86 LYS A O 1
ATOM 637 N N . SER A 1 87 ? -9.236 9.428 19.145 1.00 98.25 87 SER A N 1
ATOM 638 C CA . SER A 1 87 ? -9.354 10.854 18.808 1.00 98.25 87 SER A CA 1
ATOM 639 C C . SER A 1 87 ? -8.567 11.261 17.553 1.00 98.25 87 SER A C 1
ATOM 641 O O . SER A 1 87 ? -8.943 12.228 16.896 1.00 98.25 87 SER A O 1
ATOM 643 N N . GLY A 1 88 ? -7.523 10.509 17.182 1.00 98.19 88 GLY A N 1
ATOM 644 C CA . GLY A 1 88 ? -6.722 10.739 15.975 1.00 98.19 88 GLY A CA 1
ATOM 645 C C . GLY A 1 88 ? -7.217 10.010 14.719 1.00 98.19 88 GLY A C 1
ATOM 646 O O . GLY A 1 88 ? -6.638 10.194 13.651 1.00 98.19 88 GLY A O 1
ATOM 647 N N . ILE A 1 89 ? -8.263 9.180 14.818 1.00 98.44 89 ILE A N 1
ATOM 648 C CA . ILE A 1 89 ? -8.747 8.344 13.709 1.00 98.44 89 ILE A CA 1
ATOM 649 C C . ILE A 1 89 ? -10.020 8.942 13.106 1.00 98.44 89 ILE A C 1
ATOM 651 O O . ILE A 1 89 ? -11.023 9.143 13.787 1.00 98.44 89 ILE A O 1
ATOM 655 N N . ARG A 1 90 ? -10.006 9.157 11.786 1.00 98.06 90 ARG A N 1
ATOM 656 C CA . ARG A 1 90 ? -11.187 9.504 10.984 1.00 98.06 90 ARG A CA 1
ATOM 657 C C . ARG A 1 90 ? -11.343 8.468 9.877 1.00 98.06 90 ARG A C 1
ATOM 659 O O . ARG A 1 90 ? -10.436 8.303 9.070 1.00 98.06 90 ARG A O 1
ATOM 666 N N . GLN A 1 91 ? -12.481 7.781 9.830 1.00 97.94 91 GLN A N 1
ATOM 667 C CA . GLN A 1 91 ? -12.752 6.736 8.841 1.00 97.94 91 GLN A CA 1
ATOM 668 C C . GLN A 1 91 ? -14.135 6.937 8.218 1.00 97.94 91 GLN A C 1
ATOM 670 O O . GLN A 1 91 ? -15.097 7.257 8.913 1.00 97.94 91 GLN A O 1
ATOM 675 N N . MET A 1 92 ? -14.232 6.734 6.905 1.00 97.38 92 MET A N 1
ATOM 676 C CA . MET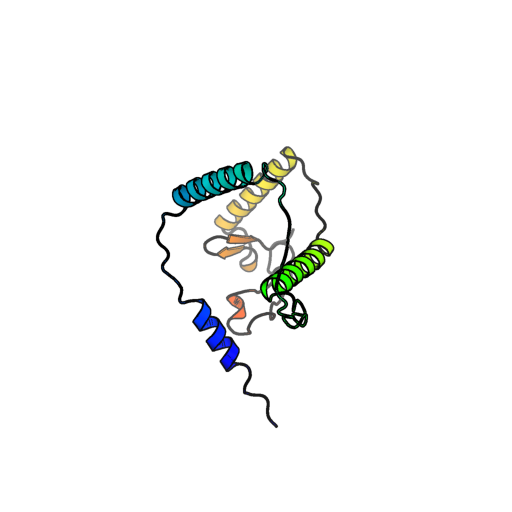 A 1 92 ? -15.475 6.816 6.135 1.00 97.38 92 MET A CA 1
ATOM 677 C C . MET A 1 92 ? -15.493 5.753 5.037 1.00 97.38 92 MET A C 1
ATOM 679 O O . MET A 1 92 ? -14.444 5.320 4.564 1.00 97.38 92 MET A O 1
ATOM 683 N N . ARG A 1 93 ? -16.694 5.317 4.649 1.00 98.06 93 ARG A N 1
ATOM 684 C CA . ARG A 1 93 ? -16.906 4.386 3.535 1.00 98.06 93 ARG A CA 1
ATOM 685 C C . ARG A 1 93 ? -17.179 5.204 2.277 1.00 98.06 93 ARG A C 1
ATOM 687 O O . ARG A 1 93 ? -18.302 5.655 2.090 1.00 98.06 93 ARG A O 1
ATOM 694 N N . LEU A 1 94 ? -16.133 5.452 1.493 1.00 98.25 94 LEU A N 1
ATOM 695 C CA . LEU A 1 94 ? -16.211 6.288 0.289 1.00 98.25 94 LEU A CA 1
ATOM 696 C C . LEU A 1 94 ? -16.488 5.496 -0.989 1.00 98.25 94 LEU A C 1
ATOM 698 O O . LEU A 1 94 ? -17.160 6.014 -1.870 1.00 98.25 94 LEU A O 1
ATOM 702 N N . PHE A 1 95 ? -15.988 4.265 -1.077 1.00 98.44 95 PHE A N 1
ATOM 703 C CA . PHE A 1 95 ? -16.059 3.450 -2.288 1.00 98.44 95 PHE A CA 1
ATOM 704 C C . PHE A 1 95 ? -17.138 2.373 -2.165 1.00 98.44 95 PHE A C 1
ATOM 706 O O . PHE A 1 95 ? -17.266 1.715 -1.126 1.00 98.44 95 PHE A O 1
ATOM 713 N N . SER A 1 96 ? -17.912 2.202 -3.233 1.00 98.56 96 SER A N 1
ATOM 714 C CA . SER A 1 96 ? -18.845 1.088 -3.417 1.00 98.56 96 SER A CA 1
ATOM 715 C C . SER A 1 96 ? -18.112 -0.216 -3.756 1.00 98.56 96 SER A C 1
ATOM 717 O O . SER A 1 96 ? -16.926 -0.213 -4.079 1.00 98.56 96 SER A O 1
ATOM 719 N N . GLN A 1 97 ? -18.819 -1.350 -3.710 1.00 98.62 97 GLN A N 1
ATOM 720 C CA . GLN A 1 97 ? -18.234 -2.657 -4.044 1.00 98.62 97 GLN A CA 1
ATOM 721 C C . GLN A 1 97 ? -17.734 -2.715 -5.494 1.00 98.62 97 GLN A C 1
ATOM 723 O O . GLN A 1 97 ? -16.641 -3.217 -5.740 1.00 98.62 97 GLN A O 1
ATOM 728 N N . ASP A 1 98 ? -18.486 -2.141 -6.435 1.00 98.50 98 ASP A N 1
ATOM 729 C CA . ASP A 1 98 ? -18.108 -2.123 -7.851 1.00 98.50 98 ASP A CA 1
ATOM 730 C C . ASP A 1 98 ? -16.881 -1.236 -8.106 1.00 98.50 98 ASP A C 1
ATOM 732 O O . ASP A 1 98 ? -16.054 -1.535 -8.968 1.00 98.50 98 ASP A O 1
ATOM 736 N N . GLU A 1 99 ? -16.741 -0.135 -7.362 1.00 98.62 99 GLU A N 1
ATOM 737 C CA . GLU A 1 99 ? -15.545 0.711 -7.413 1.00 98.62 99 GLU A CA 1
ATOM 738 C C . GLU A 1 99 ? -14.339 0.004 -6.794 1.00 98.62 99 GLU A C 1
ATOM 740 O O . GLU A 1 99 ? -13.265 0.027 -7.395 1.00 98.62 99 GLU A O 1
ATOM 745 N N . CYS A 1 100 ? -14.515 -0.679 -5.657 1.00 98.69 100 CYS A N 1
ATOM 746 C CA . CYS A 1 100 ? -13.467 -1.508 -5.060 1.00 98.69 100 CYS A CA 1
ATOM 747 C C . CYS A 1 100 ? -12.983 -2.579 -6.040 1.00 98.69 100 CYS A C 1
ATOM 749 O O . CYS A 1 100 ? -11.785 -2.657 -6.278 1.00 98.69 100 CYS A O 1
ATOM 751 N N . ALA A 1 101 ? -13.889 -3.313 -6.694 1.00 98.62 101 ALA A N 1
ATOM 752 C CA . ALA A 1 101 ? -13.521 -4.345 -7.665 1.00 98.62 101 ALA A CA 1
ATOM 753 C C . ALA A 1 101 ? -12.708 -3.781 -8.848 1.00 98.62 101 ALA A C 1
AT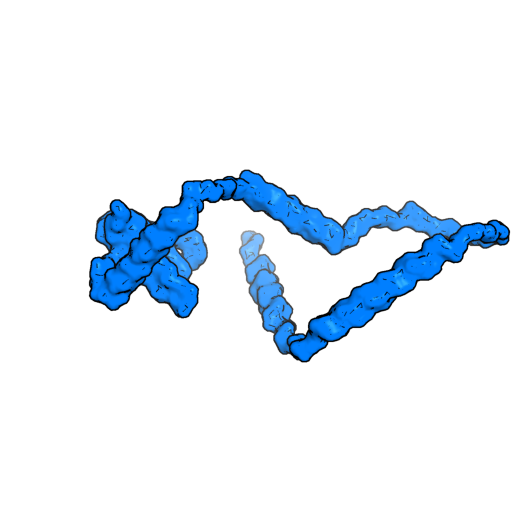OM 755 O O . ALA A 1 101 ? -11.753 -4.400 -9.316 1.00 98.62 101 ALA A O 1
ATOM 756 N N . LYS A 1 102 ? -13.044 -2.571 -9.322 1.00 98.75 102 LYS A N 1
ATOM 757 C CA . LYS A 1 102 ? -12.264 -1.881 -10.365 1.00 98.75 102 LYS A CA 1
ATOM 758 C C . LYS A 1 102 ? -10.874 -1.478 -9.872 1.00 98.75 102 LYS A C 1
ATOM 760 O O . LYS A 1 102 ? -9.915 -1.591 -10.631 1.00 98.75 102 LYS A O 1
ATOM 765 N N . ILE A 1 103 ? -10.760 -0.995 -8.635 1.00 98.56 103 ILE A N 1
ATOM 766 C CA . ILE A 1 103 ? -9.478 -0.602 -8.033 1.00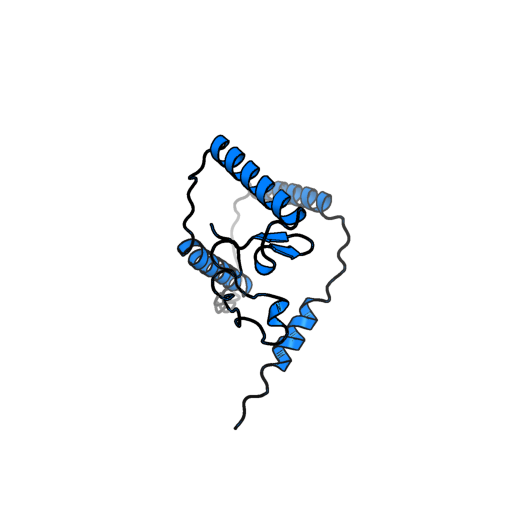 98.56 103 ILE A CA 1
ATOM 767 C C . ILE A 1 103 ? -8.604 -1.836 -7.780 1.00 98.56 103 ILE A C 1
ATOM 769 O O . ILE A 1 103 ? -7.425 -1.820 -8.115 1.00 98.56 103 ILE A O 1
ATOM 773 N N . GLU A 1 104 ? -9.179 -2.918 -7.260 1.00 98.75 104 GLU A N 1
ATOM 774 C CA . GLU A 1 104 ? -8.507 -4.202 -7.038 1.00 98.75 104 GLU A CA 1
ATOM 775 C C . GLU A 1 104 ? -7.926 -4.756 -8.345 1.00 98.75 104 GLU A C 1
ATOM 777 O O . GLU A 1 104 ? -6.742 -5.081 -8.392 1.00 98.75 104 GLU A O 1
ATOM 782 N N . ALA A 1 105 ? -8.690 -4.725 -9.443 1.00 98.69 105 ALA A N 1
ATOM 783 C CA . ALA A 1 105 ? -8.182 -5.121 -10.757 1.00 98.69 105 ALA A CA 1
ATOM 784 C C . ALA A 1 105 ? -6.979 -4.269 -11.217 1.00 98.69 105 ALA A C 1
ATOM 786 O O . ALA A 1 105 ? -6.035 -4.792 -11.808 1.00 98.69 105 ALA A O 1
ATOM 787 N N . ARG A 1 106 ? -6.964 -2.960 -10.918 1.00 98.44 106 ARG A N 1
ATOM 788 C CA . ARG A 1 106 ? -5.799 -2.097 -11.199 1.00 98.44 106 ARG A CA 1
ATOM 789 C C . ARG A 1 106 ? -4.605 -2.416 -10.305 1.00 98.44 106 ARG A C 1
ATOM 791 O O . ARG A 1 106 ? -3.470 -2.339 -10.769 1.00 98.44 106 ARG A O 1
ATOM 798 N N . ILE A 1 107 ? -4.836 -2.795 -9.050 1.00 98.50 107 ILE A N 1
ATOM 799 C CA . ILE A 1 107 ? -3.769 -3.254 -8.153 1.00 98.50 107 ILE A CA 1
ATOM 800 C C . ILE A 1 107 ? -3.140 -4.538 -8.713 1.00 98.50 107 ILE A C 1
ATOM 802 O O . ILE A 1 107 ? -1.915 -4.624 -8.778 1.00 98.50 107 ILE A O 1
ATOM 806 N N . ASP A 1 108 ? -3.936 -5.487 -9.208 1.00 98.62 108 ASP A N 1
ATOM 807 C CA . ASP A 1 108 ? -3.421 -6.709 -9.843 1.00 98.62 108 ASP A CA 1
ATOM 808 C C . ASP A 1 108 ? -2.597 -6.413 -11.110 1.00 98.62 108 ASP A C 1
ATOM 810 O O . ASP A 1 108 ? -1.559 -7.039 -11.352 1.00 98.62 108 ASP A O 1
ATOM 814 N N . GLU A 1 109 ? -3.000 -5.415 -11.904 1.00 98.25 109 GLU A N 1
ATOM 815 C CA . GLU A 1 109 ? -2.206 -4.930 -13.040 1.00 98.25 109 GLU A CA 1
ATOM 816 C C . GLU A 1 109 ? -0.842 -4.375 -12.596 1.00 98.25 109 GLU A C 1
ATOM 818 O O . GLU A 1 109 ? 0.173 -4.683 -13.232 1.00 98.25 109 GLU A O 1
ATOM 823 N N . VAL A 1 110 ? -0.788 -3.612 -11.496 1.00 98.38 110 VAL A N 1
ATOM 824 C CA . VAL A 1 110 ? 0.473 -3.131 -10.898 1.00 98.38 110 VAL A CA 1
ATOM 825 C C . VAL A 1 110 ? 1.357 -4.313 -10.500 1.00 98.38 110 VAL A C 1
ATOM 827 O O . VAL A 1 110 ? 2.526 -4.360 -10.885 1.00 98.38 110 VAL A O 1
ATOM 830 N N . VAL A 1 111 ? 0.809 -5.322 -9.814 1.00 98.44 111 VAL A N 1
ATOM 831 C CA . VAL A 1 111 ? 1.571 -6.534 -9.458 1.00 98.44 111 VAL A CA 1
ATOM 832 C C . VAL A 1 111 ? 2.115 -7.228 -10.714 1.00 98.44 111 VAL A C 1
ATOM 834 O O . VAL A 1 111 ? 3.293 -7.583 -10.767 1.00 98.44 111 VAL A O 1
ATOM 837 N N . SER A 1 112 ? 1.299 -7.366 -11.765 1.00 98.38 112 SER A N 1
ATOM 838 C CA . SER A 1 112 ? 1.720 -7.983 -13.030 1.00 98.38 112 SER A CA 1
ATOM 839 C C . SER A 1 112 ? 2.857 -7.216 -13.711 1.00 98.38 112 SER A C 1
ATOM 841 O O . SER A 1 112 ? 3.799 -7.827 -14.220 1.00 98.38 112 SER A O 1
ATOM 843 N N . ARG A 1 113 ? 2.793 -5.879 -13.734 1.00 98.19 113 ARG A N 1
ATOM 844 C CA . ARG A 1 113 ? 3.848 -5.026 -14.307 1.00 98.19 113 ARG A CA 1
ATOM 845 C C . ARG A 1 113 ? 5.146 -5.113 -13.508 1.00 98.19 113 ARG A C 1
ATOM 847 O O . ARG A 1 113 ? 6.214 -5.207 -14.109 1.00 98.19 113 ARG A O 1
ATOM 854 N N . ALA A 1 114 ? 5.051 -5.150 -12.182 1.00 97.94 114 ALA A N 1
ATOM 855 C CA . ALA A 1 114 ? 6.199 -5.316 -11.298 1.00 97.94 114 ALA A CA 1
ATOM 856 C C . ALA A 1 114 ? 6.895 -6.669 -11.487 1.00 97.94 114 ALA A C 1
ATOM 858 O O . ALA A 1 114 ? 8.124 -6.747 -11.452 1.00 97.94 114 ALA A O 1
ATOM 859 N N . GLU A 1 115 ? 6.131 -7.738 -11.714 1.00 97.44 115 GLU A N 1
ATOM 860 C CA . GLU A 1 115 ? 6.689 -9.069 -11.971 1.00 97.44 115 GLU A CA 1
ATOM 861 C C . GLU A 1 115 ? 7.363 -9.171 -13.340 1.00 97.44 115 GLU A C 1
ATOM 863 O O . GLU A 1 115 ? 8.355 -9.874 -13.505 1.00 97.44 115 GLU A O 1
ATOM 868 N N . LYS A 1 116 ? 6.887 -8.386 -14.307 1.00 98.00 116 LYS A N 1
ATOM 869 C CA . LYS A 1 116 ? 7.524 -8.221 -15.619 1.00 98.00 116 LYS A CA 1
ATOM 870 C C . LYS A 1 116 ? 8.736 -7.278 -15.596 1.00 98.00 116 LYS A C 1
ATOM 872 O O . LYS A 1 116 ? 9.338 -7.073 -16.645 1.00 98.00 116 LYS A O 1
ATOM 877 N N . GLY A 1 117 ? 9.080 -6.690 -14.445 1.00 96.94 117 GLY A N 1
ATOM 878 C CA . GLY A 1 117 ? 10.204 -5.757 -14.314 1.00 96.94 117 GLY A CA 1
ATOM 879 C C . GLY A 1 117 ? 10.003 -4.434 -15.060 1.00 96.94 117 GLY A C 1
ATOM 880 O O . GLY A 1 117 ? 10.967 -3.861 -15.550 1.00 96.94 117 GLY A O 1
ATOM 881 N N . LEU A 1 118 ? 8.755 -3.967 -15.188 1.00 98.12 118 LEU A N 1
ATOM 882 C CA . LEU A 1 118 ? 8.402 -2.751 -15.942 1.00 98.12 118 LEU A CA 1
ATOM 883 C C . LEU A 1 118 ? 8.410 -1.466 -15.100 1.00 98.12 118 LEU A C 1
ATOM 885 O O . LEU A 1 118 ? 7.904 -0.447 -15.564 1.00 98.12 118 LEU A O 1
ATOM 889 N N . TYR A 1 119 ? 8.909 -1.536 -13.870 1.00 98.31 119 TYR A N 1
ATOM 890 C CA . TYR A 1 119 ? 8.994 -0.414 -12.940 1.00 98.31 119 TYR A CA 1
ATOM 891 C C . TYR A 1 119 ? 10.443 -0.155 -12.545 1.00 98.31 119 TYR A C 1
ATOM 893 O O . TYR A 1 119 ? 11.280 -1.059 -12.626 1.00 98.31 119 TYR A O 1
ATOM 901 N N . ASN A 1 120 ? 10.710 1.064 -12.081 1.00 97.75 120 ASN A N 1
ATOM 902 C CA . ASN A 1 120 ? 12.004 1.451 -11.536 1.00 97.75 120 ASN A CA 1
ATOM 903 C C . ASN A 1 120 ? 12.379 0.587 -10.323 1.00 97.75 120 ASN A C 1
ATOM 905 O O . ASN A 1 120 ? 11.524 0.025 -9.632 1.00 97.75 120 ASN A O 1
ATOM 909 N N . GLU A 1 121 ? 13.680 0.506 -10.039 1.00 96.12 121 GLU A N 1
ATOM 910 C CA . GLU A 1 121 ? 14.214 -0.335 -8.962 1.00 96.12 121 GLU A CA 1
ATOM 911 C C . GLU A 1 121 ? 13.587 0.001 -7.600 1.00 96.12 121 GLU A C 1
ATOM 913 O O . GLU A 1 121 ? 13.180 -0.897 -6.864 1.00 96.12 121 GLU A O 1
ATOM 918 N N . HIS A 1 122 ? 13.455 1.291 -7.280 1.00 96.81 122 HIS A N 1
ATOM 919 C CA . HIS A 1 122 ? 12.929 1.749 -5.993 1.00 96.81 122 HIS A CA 1
ATOM 920 C C . HIS A 1 122 ? 11.399 1.854 -5.935 1.00 96.81 122 HIS A C 1
ATOM 922 O O . HIS A 1 122 ? 10.843 2.112 -4.866 1.00 96.81 122 HIS A O 1
ATOM 928 N N . THR A 1 123 ? 10.706 1.579 -7.042 1.00 98.06 123 THR A N 1
ATOM 929 C CA . THR A 1 123 ? 9.242 1.480 -7.069 1.00 98.06 123 THR A CA 1
ATOM 930 C C . THR A 1 123 ? 8.765 0.201 -6.390 1.00 98.06 123 THR A C 1
ATOM 932 O O . THR A 1 123 ? 7.725 0.213 -5.736 1.00 98.06 123 THR A O 1
ATOM 935 N N . VAL A 1 124 ? 9.503 -0.909 -6.513 1.00 97.75 124 VAL A N 1
ATOM 936 C CA . VAL A 1 124 ? 9.047 -2.229 -6.052 1.00 97.75 124 VAL A CA 1
ATOM 937 C C . VAL A 1 124 ? 9.911 -2.746 -4.908 1.00 97.75 124 VAL A C 1
ATOM 939 O O . VAL A 1 124 ? 11.037 -3.188 -5.113 1.00 97.75 124 VAL A O 1
ATOM 942 N N . ASP A 1 125 ? 9.338 -2.811 -3.708 1.00 96.62 125 ASP A N 1
ATOM 943 C CA . ASP A 1 125 ? 9.971 -3.450 -2.555 1.00 96.62 125 ASP A CA 1
ATOM 944 C C . ASP A 1 125 ? 9.262 -4.767 -2.206 1.00 96.62 125 ASP A C 1
ATOM 946 O O . ASP A 1 125 ? 8.075 -4.792 -1.861 1.00 96.62 125 ASP A O 1
ATOM 950 N N . ARG A 1 126 ? 9.999 -5.878 -2.323 1.00 95.81 126 ARG A N 1
ATOM 951 C CA . ARG A 1 126 ? 9.503 -7.236 -2.062 1.00 95.81 126 ARG A CA 1
ATOM 952 C C . ARG A 1 126 ? 9.993 -7.729 -0.701 1.00 95.81 126 ARG A C 1
ATOM 954 O O . ARG A 1 126 ? 11.195 -7.818 -0.463 1.00 95.81 126 ARG A O 1
ATOM 961 N N . ALA A 1 127 ? 9.062 -8.138 0.159 1.00 93.69 127 ALA A N 1
ATOM 962 C CA . ALA A 1 127 ? 9.346 -8.822 1.419 1.00 93.69 127 ALA A CA 1
ATOM 963 C C . ALA A 1 127 ? 8.471 -10.086 1.554 1.00 93.69 127 ALA A C 1
ATOM 965 O O . ALA A 1 127 ? 7.411 -10.154 0.934 1.00 93.69 127 ALA A O 1
ATOM 966 N N . PRO A 1 128 ? 8.851 -11.079 2.386 1.00 95.62 128 PRO A N 1
ATOM 967 C CA . PRO A 1 128 ? 8.261 -12.425 2.349 1.00 95.62 128 PRO A CA 1
ATOM 968 C C . PRO A 1 128 ? 6.728 -12.522 2.422 1.00 95.62 128 PRO A C 1
ATOM 970 O O . PRO A 1 128 ? 6.162 -13.466 1.885 1.00 95.62 128 PRO A O 1
ATOM 973 N N . LEU A 1 129 ? 6.053 -11.576 3.085 1.00 96.56 129 LEU A N 1
ATOM 974 C CA . LEU A 1 129 ? 4.591 -11.566 3.261 1.00 96.56 129 LEU A CA 1
ATOM 975 C C . LEU A 1 129 ? 3.939 -10.232 2.869 1.00 96.56 129 LEU A C 1
ATOM 977 O O . LEU A 1 129 ? 2.771 -9.999 3.179 1.00 96.56 129 LEU A O 1
ATOM 981 N N . ARG A 1 130 ? 4.694 -9.311 2.262 1.00 96.81 130 ARG A N 1
ATOM 982 C CA . ARG A 1 130 ? 4.190 -7.977 1.925 1.00 96.81 130 ARG A CA 1
ATOM 983 C C . ARG A 1 130 ? 5.066 -7.329 0.868 1.00 96.81 130 ARG A C 1
ATOM 985 O O . ARG A 1 130 ? 6.249 -7.117 1.113 1.00 96.81 130 ARG A O 1
ATOM 992 N N . ASN A 1 131 ? 4.443 -6.879 -0.211 1.00 97.50 131 ASN A N 1
ATOM 993 C CA . ASN A 1 131 ? 5.086 -5.984 -1.164 1.00 97.50 131 ASN A CA 1
ATOM 994 C C . ASN A 1 131 ? 4.636 -4.542 -0.921 1.00 97.50 131 ASN A C 1
ATOM 996 O O . ASN A 1 131 ? 3.521 -4.298 -0.448 1.00 97.50 131 ASN A O 1
ATOM 1000 N N . LYS A 1 132 ? 5.509 -3.586 -1.235 1.00 97.88 132 LYS A N 1
ATOM 1001 C CA . LYS A 1 132 ? 5.171 -2.165 -1.334 1.00 97.88 132 LYS A CA 1
ATOM 1002 C C . LYS A 1 132 ? 5.475 -1.669 -2.741 1.00 97.88 132 LYS A C 1
ATOM 1004 O O . LYS A 1 132 ? 6.505 -2.028 -3.305 1.00 97.88 132 LYS A O 1
ATOM 1009 N N . TYR A 1 133 ? 4.579 -0.831 -3.251 1.00 97.94 133 TYR A N 1
ATOM 1010 C CA . TYR A 1 133 ? 4.723 -0.142 -4.526 1.00 97.94 133 TYR A CA 1
ATOM 1011 C C . TYR A 1 133 ? 4.740 1.363 -4.248 1.00 97.94 133 TYR A C 1
ATOM 1013 O O . TYR A 1 133 ? 3.765 1.886 -3.703 1.00 97.94 133 TYR A O 1
ATOM 1021 N N . PHE A 1 134 ? 5.858 2.029 -4.531 1.00 97.81 134 PHE A N 1
ATOM 1022 C CA . PHE A 1 134 ? 6.038 3.467 -4.326 1.00 97.81 134 PHE A CA 1
ATOM 1023 C C . PHE A 1 134 ? 5.799 4.206 -5.641 1.00 97.81 134 PHE A C 1
ATOM 1025 O O . PHE A 1 134 ? 6.514 3.967 -6.605 1.00 97.81 134 PHE A O 1
ATOM 1032 N N . PHE A 1 135 ? 4.814 5.104 -5.662 1.00 98.06 135 PHE A N 1
ATOM 1033 C CA . PHE A 1 135 ? 4.529 5.982 -6.797 1.00 98.06 135 PHE A CA 1
ATOM 1034 C C . PHE A 1 135 ? 4.599 7.444 -6.350 1.00 98.06 135 PHE A C 1
ATOM 1036 O O . PHE A 1 135 ? 4.199 7.774 -5.228 1.00 98.06 135 PHE A O 1
ATOM 1043 N N . GLY A 1 136 ? 5.107 8.315 -7.216 1.00 97.69 136 GLY A N 1
ATOM 1044 C CA . GLY A 1 136 ? 5.403 9.714 -6.921 1.00 97.69 136 GLY A CA 1
ATOM 1045 C C . GLY A 1 136 ? 6.675 9.864 -6.088 1.00 97.69 136 GLY A C 1
ATOM 1046 O O . GLY A 1 136 ? 7.692 10.318 -6.593 1.00 97.69 136 GLY A O 1
ATOM 1047 N N . GLU A 1 137 ? 6.629 9.447 -4.822 1.00 97.06 137 GLU A N 1
ATOM 1048 C CA . GLU A 1 137 ? 7.752 9.562 -3.886 1.00 97.06 137 GLU A CA 1
ATOM 1049 C C . GLU A 1 137 ? 7.985 8.241 -3.143 1.00 97.06 137 GLU A C 1
ATOM 1051 O O . GLU A 1 137 ? 7.051 7.593 -2.659 1.00 97.06 137 GLU A O 1
ATOM 1056 N N . GLY A 1 138 ? 9.251 7.855 -3.008 1.00 96.31 138 GLY A N 1
ATOM 1057 C CA . GLY A 1 138 ? 9.672 6.691 -2.233 1.00 96.31 138 GLY A CA 1
ATOM 1058 C C . GLY A 1 138 ? 10.666 7.077 -1.146 1.00 96.31 138 GLY A C 1
ATOM 1059 O O . GLY A 1 138 ? 11.325 8.113 -1.222 1.00 96.31 138 GLY A O 1
ATOM 1060 N N . TYR A 1 139 ? 10.800 6.235 -0.124 1.00 95.44 139 TYR A N 1
ATOM 1061 C CA . TYR A 1 139 ? 11.756 6.466 0.953 1.00 95.44 139 TYR A CA 1
ATOM 1062 C C . TYR A 1 139 ? 12.408 5.178 1.434 1.00 95.44 139 TYR A C 1
ATOM 1064 O O . TYR A 1 139 ? 11.844 4.086 1.362 1.00 95.44 139 TYR A O 1
ATOM 1072 N N . THR A 1 140 ? 13.601 5.342 1.991 1.00 93.38 140 THR A N 1
ATOM 1073 C CA . THR A 1 140 ? 14.358 4.258 2.607 1.00 93.38 140 THR A CA 1
ATOM 1074 C C . THR A 1 140 ? 13.789 3.881 3.962 1.00 93.38 140 THR A C 1
ATOM 1076 O O . THR A 1 140 ? 13.466 4.752 4.769 1.00 93.38 140 THR A O 1
ATOM 1079 N N . TYR A 1 141 ? 13.695 2.582 4.246 1.00 88.81 141 TYR A N 1
ATOM 1080 C CA . TYR A 1 141 ? 13.135 2.106 5.507 1.00 88.81 141 TYR A CA 1
ATOM 1081 C C . TYR A 1 141 ? 13.682 0.734 5.935 1.00 88.81 141 TYR A C 1
ATOM 1083 O O . TYR A 1 141 ? 14.332 0.017 5.174 1.00 88.81 141 TYR A O 1
ATOM 1091 N N . GLY A 1 142 ? 13.414 0.348 7.187 1.00 81.88 142 GLY A N 1
ATOM 1092 C CA . GLY A 1 142 ? 13.655 -1.011 7.684 1.00 81.88 142 GLY A CA 1
ATOM 1093 C C . GLY A 1 142 ? 15.100 -1.491 7.513 1.00 81.88 142 GLY A C 1
ATOM 1094 O O . GLY A 1 142 ? 16.031 -0.891 8.046 1.00 81.88 142 GLY A O 1
ATOM 1095 N N . ALA A 1 143 ? 15.294 -2.594 6.783 1.00 67.88 143 ALA A N 1
ATOM 1096 C CA . ALA A 1 143 ? 16.609 -3.211 6.597 1.00 67.88 143 ALA A CA 1
ATOM 1097 C C . ALA A 1 143 ? 17.608 -2.307 5.846 1.00 67.88 143 ALA A C 1
ATOM 1099 O O . ALA A 1 143 ? 18.808 -2.378 6.107 1.00 67.88 143 ALA A O 1
ATOM 1100 N N . GLN A 1 144 ? 17.129 -1.393 4.996 1.00 66.81 144 GLN A N 1
ATOM 1101 C CA . GLN A 1 144 ? 17.975 -0.402 4.316 1.00 66.81 144 GLN A CA 1
ATOM 1102 C C . GLN A 1 144 ? 18.608 0.592 5.312 1.00 66.81 144 GLN A C 1
ATOM 1104 O O . GLN A 1 144 ? 19.647 1.190 5.034 1.00 66.81 144 GLN A O 1
ATOM 1109 N N . LEU A 1 145 ? 18.025 0.724 6.511 1.00 65.19 145 LEU A N 1
ATOM 1110 C CA . LEU A 1 145 ? 18.511 1.574 7.599 1.00 65.19 145 LEU A CA 1
ATOM 1111 C C . LEU A 1 145 ? 19.475 0.857 8.556 1.00 65.19 145 LEU A C 1
ATOM 1113 O O . LEU A 1 145 ? 19.908 1.473 9.529 1.00 65.19 145 LEU A O 1
ATOM 1117 N N . GLN A 1 146 ? 19.871 -0.401 8.307 1.00 61.34 146 GLN A N 1
ATOM 1118 C CA . GLN A 1 146 ? 20.736 -1.173 9.223 1.00 61.34 146 GLN A CA 1
ATOM 1119 C C . GLN A 1 146 ? 22.052 -0.467 9.588 1.00 61.34 146 GL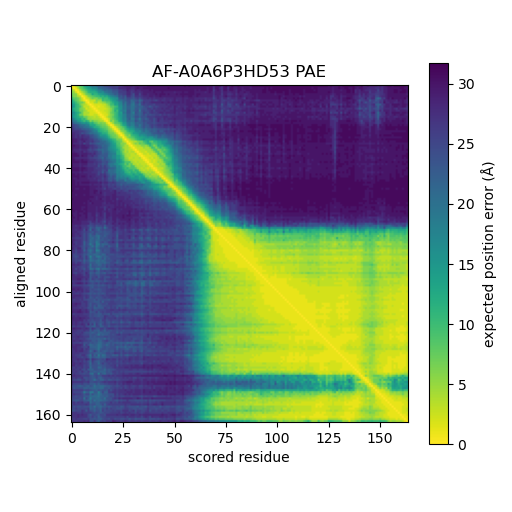N A C 1
ATOM 1121 O O . GLN A 1 146 ? 22.590 -0.694 10.667 1.00 61.34 146 GLN A O 1
ATOM 1126 N N . LYS A 1 147 ? 22.557 0.427 8.728 1.00 67.44 147 LYS A N 1
ATOM 1127 C CA . LYS A 1 147 ? 23.771 1.215 8.997 1.00 67.44 147 LYS A CA 1
ATOM 1128 C C . LYS A 1 147 ? 23.527 2.491 9.820 1.00 67.44 147 LYS A C 1
ATOM 1130 O O . LYS A 1 147 ? 24.488 3.045 10.339 1.00 67.44 147 LYS A O 1
ATOM 1135 N N . ARG A 1 148 ? 22.286 2.992 9.902 1.00 74.12 148 ARG A N 1
ATOM 1136 C CA . ARG A 1 148 ? 21.944 4.313 10.479 1.00 74.12 148 ARG A CA 1
ATOM 1137 C C . ARG A 1 148 ? 20.966 4.267 11.659 1.00 74.12 148 ARG A C 1
ATOM 1139 O O . ARG A 1 148 ? 20.968 5.197 12.457 1.00 74.12 148 ARG A O 1
ATOM 1146 N N . GLY A 1 149 ? 20.195 3.193 11.808 1.00 81.69 149 GLY A N 1
ATOM 1147 C CA . GLY A 1 149 ? 19.249 2.999 12.909 1.00 81.69 149 GLY A CA 1
ATOM 1148 C C . GLY A 1 149 ? 17.829 3.525 12.630 1.00 81.69 149 GLY A C 1
ATOM 1149 O O . GLY A 1 149 ? 17.580 4.108 11.574 1.00 81.69 149 GLY A O 1
ATOM 1150 N N . PRO A 1 150 ? 16.877 3.282 13.552 1.00 87.31 150 PRO A N 1
ATOM 1151 C CA . PRO A 1 150 ? 15.474 3.689 13.405 1.00 87.31 150 PRO A CA 1
ATOM 1152 C C . PRO A 1 150 ? 15.295 5.214 13.315 1.00 87.31 150 PRO A C 1
ATOM 1154 O O . PRO A 1 150 ? 16.033 5.954 13.966 1.00 87.31 150 PRO A O 1
ATOM 1157 N N . GLY A 1 151 ? 14.298 5.686 12.555 1.00 88.56 151 GLY A N 1
ATOM 1158 C CA . GLY A 1 151 ? 13.989 7.120 12.429 1.00 88.56 151 GLY A CA 1
ATOM 1159 C C . GLY A 1 151 ? 14.941 7.898 11.508 1.00 88.56 151 GLY A C 1
ATOM 1160 O O . GLY A 1 151 ? 15.062 9.118 11.625 1.00 88.56 151 GLY A O 1
ATOM 1161 N N . GLN A 1 152 ? 15.690 7.199 10.649 1.00 90.88 152 GLN A N 1
ATOM 1162 C CA . GLN A 1 152 ? 16.648 7.784 9.701 1.00 90.88 152 GLN A CA 1
ATOM 1163 C C . GLN A 1 152 ? 16.227 7.605 8.237 1.00 90.88 152 GLN A C 1
ATOM 1165 O O . GLN A 1 152 ? 17.080 7.609 7.346 1.00 90.88 152 GLN A O 1
ATOM 1170 N N . GLU A 1 153 ? 14.925 7.479 7.987 1.00 92.62 153 GLU A N 1
ATOM 1171 C CA . GLU A 1 153 ? 14.326 7.398 6.657 1.00 92.62 153 GLU A CA 1
ATOM 1172 C C . GLU A 1 153 ? 14.740 8.605 5.794 1.00 92.62 153 GLU A C 1
ATOM 1174 O O . GLU A 1 153 ? 14.885 9.734 6.278 1.00 92.62 153 GLU A O 1
ATOM 1179 N N . ARG A 1 154 ? 14.968 8.376 4.500 1.00 93.06 154 ARG A N 1
ATOM 1180 C CA . ARG A 1 154 ? 15.288 9.419 3.510 1.00 93.06 154 ARG A CA 1
ATOM 1181 C C . ARG A 1 154 ? 14.505 9.181 2.236 1.00 93.06 154 ARG A C 1
ATOM 1183 O O . ARG A 1 154 ? 14.425 8.032 1.810 1.00 93.06 154 ARG A O 1
ATOM 1190 N N . LEU A 1 155 ? 13.993 10.260 1.650 1.00 96.44 155 LEU A N 1
ATOM 1191 C CA . LEU A 1 155 ? 13.415 10.235 0.311 1.00 96.44 155 LEU A CA 1
ATOM 1192 C C . LEU A 1 155 ? 14.475 9.822 -0.710 1.00 96.44 155 LEU A C 1
ATOM 1194 O O . LEU A 1 155 ? 15.653 10.171 -0.562 1.00 96.44 155 LEU A O 1
ATOM 1198 N N . TYR A 1 156 ? 14.043 9.085 -1.725 1.00 95.75 156 TYR A N 1
ATOM 1199 C CA . TYR A 1 156 ? 14.842 8.899 -2.926 1.00 95.75 156 TYR A CA 1
ATOM 1200 C C . TYR A 1 156 ? 14.933 10.216 -3.717 1.00 95.75 156 TYR A C 1
ATOM 1202 O O . TYR A 1 156 ? 14.136 11.132 -3.494 1.00 95.75 156 TYR A O 1
ATOM 1210 N N . PRO A 1 157 ? 15.928 10.366 -4.605 1.00 96.94 157 PRO A N 1
ATOM 1211 C CA . PRO A 1 157 ? 15.962 11.469 -5.554 1.00 96.94 157 PRO A CA 1
ATOM 1212 C C . PRO A 1 157 ? 14.669 11.570 -6.390 1.00 96.94 157 PRO A C 1
ATOM 1214 O O . PRO A 1 157 ? 14.009 10.561 -6.636 1.00 96.94 157 PRO A O 1
ATOM 1217 N N . PRO A 1 158 ? 14.312 12.768 -6.882 1.00 96.75 158 PRO A N 1
ATOM 1218 C CA . PRO A 1 158 ? 13.179 12.919 -7.791 1.00 96.75 158 PRO A CA 1
ATOM 1219 C C . PRO A 1 158 ? 13.340 12.057 -9.054 1.00 96.75 158 PRO A C 1
ATOM 1221 O O . PRO A 1 158 ? 14.393 12.093 -9.691 1.00 96.75 158 PRO A O 1
ATOM 1224 N N . GLY A 1 159 ? 12.292 11.312 -9.422 1.00 95.31 159 GLY A N 1
ATOM 1225 C CA . GLY A 1 159 ? 12.263 10.426 -10.598 1.00 95.31 159 GLY A CA 1
ATOM 1226 C C . GLY A 1 159 ? 12.824 9.016 -10.377 1.00 95.31 159 GLY A C 1
ATOM 1227 O O . GLY A 1 159 ? 12.799 8.201 -11.296 1.00 95.31 159 GLY A O 1
ATOM 1228 N N . ASP A 1 160 ? 13.309 8.708 -9.173 1.00 96.50 160 ASP A N 1
ATOM 1229 C CA . ASP A 1 160 ? 13.868 7.389 -8.834 1.00 96.50 160 ASP A CA 1
ATOM 1230 C C . ASP A 1 160 ? 12.773 6.326 -8.591 1.00 96.50 160 ASP A C 1
ATOM 1232 O O . ASP A 1 160 ? 13.026 5.120 -8.604 1.00 96.50 160 ASP A O 1
ATOM 1236 N N . VAL A 1 161 ? 11.529 6.777 -8.413 1.00 97.88 161 VAL A N 1
ATOM 1237 C CA . VAL A 1 161 ? 10.311 5.956 -8.407 1.00 97.88 161 VAL A CA 1
ATOM 1238 C C . VAL A 1 161 ? 9.385 6.380 -9.547 1.00 97.88 161 VAL A C 1
ATOM 1240 O O . VAL A 1 161 ? 9.507 7.486 -10.073 1.00 97.88 161 VAL A O 1
ATOM 1243 N N . ASP A 1 162 ? 8.477 5.495 -9.948 1.00 98.31 162 ASP A N 1
ATOM 1244 C CA . ASP A 1 162 ? 7.511 5.751 -11.020 1.00 98.31 162 ASP A CA 1
ATOM 1245 C C . ASP A 1 162 ? 6.477 6.825 -10.630 1.00 98.31 162 ASP A C 1
ATOM 1247 O O . ASP A 1 162 ? 6.163 7.021 -9.456 1.00 98.31 162 ASP A O 1
ATOM 1251 N N . GLU A 1 163 ? 5.911 7.507 -11.624 1.00 97.00 163 GLU A N 1
ATOM 1252 C CA . GLU A 1 163 ? 4.867 8.528 -11.443 1.00 97.00 163 GLU A CA 1
ATOM 1253 C C . GLU A 1 163 ? 3.509 7.925 -11.012 1.00 97.00 163 GLU A C 1
ATOM 1255 O O . GLU A 1 163 ? 3.290 6.715 -11.124 1.00 97.00 163 GLU A O 1
ATOM 1260 N N . ILE A 1 164 ? 2.599 8.776 -10.510 1.00 87.50 164 ILE A N 1
ATOM 1261 C CA . ILE A 1 164 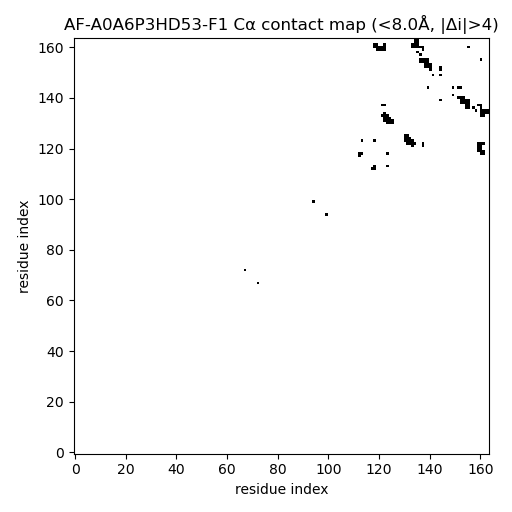? 1.234 8.417 -10.070 1.00 87.50 164 ILE A CA 1
ATOM 1262 C C . ILE A 1 164 ? 0.158 8.826 -11.080 1.00 87.50 164 ILE A C 1
ATOM 1264 O O . ILE A 1 164 ? 0.253 9.947 -11.628 1.00 87.50 164 ILE A O 1
#

Sequence (164 aa):
MAAASGYTDLREKLKSMTSRDNYKAGSREAAAAAAAAVAAAAAAAAAAEPYAAPGAKRKYPEDSDPERSDFEEQQLQKEEEARKVKSGIRQMRLFSQDECAKIEARIDEVVSRAEKGLYNEHTVDRAPLRNKYFFGEGYTYGAQLQKRGPGQERLYPPGDVDEI

Secondary structure (DSSP, 8-state):
----SSHHHHHHHHHHTS------S-HHHHHHHHHHHHHHHHHHTTS--------------S-------HHHHHHHHHHHHHHHHHHT--------HHHHHHHHHHHHHHHHHHHTT-S-GGGEEEETTEEEE-BS--B--GGGGTTT-TT---BPPTTSSB--

pLDDT: mean 74.7, std 24.09, range [30.88, 98.75]

InterPro domains:
  IPR037151 Alpha-ketoglutarate-dependent dioxygenase AlkB-like superfamily [G3DSA:2.60.120.590] (64-164)

Radius of gyration: 29.77 Å; Cα contacts (8 Å, |Δi|>4): 71; chains: 1; bounding box: 63×42×86 Å

Solvent-accessible surface area (backbone atoms only — not comparable to full-atom values): 10805 Å² total; per-residue (Å²): 143,84,88,85,80,71,66,66,58,58,57,52,56,58,58,66,68,71,75,74,91,81,81,82,92,71,69,71,67,60,54,56,56,53,54,55,54,54,57,56,58,62,66,68,70,78,76,83,86,87,86,84,88,85,84,84,92,74,88,69,81,94,74,72,72,78,72,69,49,73,66,60,52,53,51,47,52,52,52,52,51,50,50,57,53,54,74,74,60,84,88,82,89,84,70,52,72,72,54,46,53,55,50,51,54,52,51,52,49,50,53,53,39,54,75,69,62,74,58,42,77,63,13,57,47,83,49,102,90,52,75,49,77,30,51,59,63,37,65,48,54,73,78,79,27,73,89,74,44,90,94,63,64,44,71,58,64,91,74,50,24,38,79,119